Protein AF-A0A0F8Y4F6-F1 (afdb_monomer)

Mean predicted aligned error: 4.8 Å

Organism: NCBI:txid412755

Radius of gyration: 13.38 Å; Cα contacts (8 Å, |Δi|>4): 174; chains: 1; bounding box: 3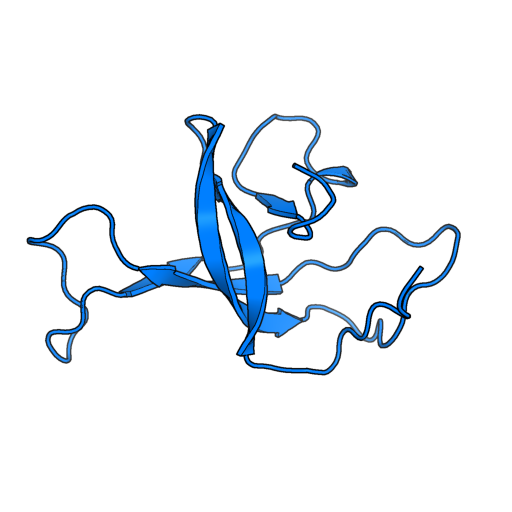6×26×34 Å

pLDDT: mean 88.99, std 9.3, range [51.78, 97.56]

Nearest PDB structures (foldseek):
  5d80-assembly2_e  TM=4.365E-01  e=1.578E+00  Saccharomyces cerevisiae S288C
  7uwb-assembly1_F  TM=4.259E-01  e=1.759E+00  Citrus x limon
  1sgd-assembly1_E  TM=4.352E-01  e=3.024E+00  Streptomyces griseus
  7uwa-assembly1_B  TM=4.928E-01  e=6.819E+00  Citrus x limon

Foldseek 3Di:
DPKDFQADWQDWWWKQALVRDIFIKTFHHWDDPDGIDDVPDADTFTKIKTFAPDPVDADPVRGRIDIDGRAGAPVPCPPSHIHIGHPVVD

Sequence (90 aa):
MEERDYKTLGQHVKYVNQFRKTQDALVQCWHGEITHYQPNTSEPGCNIIIISLDIMKEDSYGRQIEHETSVVHKSNQPADGNCWCWPDEL

Secondary structure (DSSP, 8-state):
----BSS-TT-EEEEE-TT--EEEEEEEEE-SS--B--TTSPPPPEEEEEE-S-TT---TTS--EEEEEEEEEGGG-TT--SEEE-GGG-

Solvent-accessible surface area (backbone atoms only — not comparable to full-atom values): 5376 Å² total; per-residue (Å²): 130,82,82,54,66,47,75,63,64,65,40,77,33,29,36,31,40,72,84,71,51,76,42,69,26,29,31,69,40,65,44,77,89,61,51,55,78,50,94,92,57,80,72,57,33,27,25,34,39,33,68,46,89,49,88,88,47,56,42,103,83,73,41,49,54,43,80,49,71,76,31,34,25,53,94,77,41,90,80,61,50,58,20,32,43,55,74,87,77,111

Structure (mmCIF, N/CA/C/O backbone):
data_AF-A0A0F8Y4F6-F1
#
_entry.id   AF-A0A0F8Y4F6-F1
#
loop_
_atom_site.group_PDB
_atom_site.id
_atom_site.type_symbol
_atom_site.label_atom_id
_atom_site.label_alt_id
_atom_site.label_comp_id
_atom_site.label_asym_id
_atom_site.label_entity_id
_atom_site.label_seq_id
_atom_site.pdbx_PDB_ins_code
_atom_site.Cartn_x
_atom_site.Cartn_y
_atom_site.Cartn_z
_atom_site.occupancy
_atom_site.B_iso_or_equiv
_atom_site.auth_seq_id
_atom_site.auth_comp_id
_atom_site.auth_asym_id
_atom_site.auth_atom_id
_atom_site.pdbx_PDB_model_num
ATOM 1 N N . MET A 1 1 ? 16.509 -11.854 -7.513 1.00 51.78 1 MET A N 1
ATOM 2 C CA . MET A 1 1 ? 15.582 -10.721 -7.367 1.00 51.78 1 MET A CA 1
ATOM 3 C C . MET A 1 1 ? 14.346 -11.142 -8.129 1.00 51.78 1 MET A C 1
ATOM 5 O O . MET A 1 1 ? 14.472 -11.386 -9.324 1.00 51.78 1 MET A O 1
ATOM 9 N N . GLU A 1 2 ? 13.248 -11.434 -7.431 1.00 57.78 2 GLU A N 1
ATOM 10 C CA . GLU A 1 2 ? 11.983 -11.734 -8.110 1.00 57.78 2 GLU A CA 1
ATOM 11 C C . GLU A 1 2 ? 11.567 -10.507 -8.922 1.00 57.78 2 GLU A C 1
ATOM 13 O O . GLU A 1 2 ? 11.813 -9.367 -8.519 1.00 57.78 2 GLU A O 1
ATOM 18 N N . GLU A 1 3 ? 11.018 -10.743 -10.106 1.00 69.75 3 GLU A N 1
ATOM 19 C CA . GLU A 1 3 ? 10.540 -9.676 -10.973 1.00 69.75 3 GLU A CA 1
ATOM 20 C C . GLU A 1 3 ? 9.325 -9.021 -10.303 1.00 69.75 3 GLU A C 1
ATOM 22 O O . GLU A 1 3 ? 8.297 -9.666 -10.100 1.00 69.75 3 GLU A O 1
ATOM 27 N N . ARG A 1 4 ? 9.462 -7.752 -9.893 1.00 82.50 4 ARG A N 1
ATOM 28 C CA . ARG A 1 4 ? 8.359 -6.985 -9.300 1.00 82.50 4 ARG A CA 1
ATOM 29 C C . ARG A 1 4 ? 7.322 -6.718 -10.393 1.00 82.50 4 ARG A C 1
ATOM 31 O O . ARG A 1 4 ? 7.597 -5.993 -11.352 1.00 82.50 4 ARG A O 1
ATOM 38 N N . ASP A 1 5 ? 6.157 -7.338 -10.249 1.00 80.56 5 ASP A N 1
ATOM 39 C CA . ASP A 1 5 ? 4.984 -7.137 -11.101 1.00 80.56 5 ASP A CA 1
ATOM 40 C C . ASP A 1 5 ? 4.075 -6.066 -10.489 1.00 80.56 5 ASP A C 1
ATOM 42 O O . ASP A 1 5 ? 3.702 -6.180 -9.324 1.00 80.56 5 ASP A O 1
ATOM 46 N N . TYR A 1 6 ? 3.698 -5.059 -11.282 1.00 84.38 6 TYR A N 1
ATOM 47 C CA . TYR A 1 6 ? 2.824 -3.950 -10.873 1.00 84.38 6 TYR A CA 1
ATOM 48 C C . TYR A 1 6 ? 1.450 -4.012 -11.552 1.00 84.38 6 TYR A C 1
ATOM 50 O O . TYR A 1 6 ? 0.814 -2.992 -11.820 1.00 84.38 6 TYR A O 1
ATOM 58 N N . LYS A 1 7 ? 0.970 -5.215 -11.874 1.00 81.94 7 LYS A N 1
ATOM 59 C CA . LYS A 1 7 ? -0.400 -5.442 -12.373 1.00 81.94 7 LYS A CA 1
ATOM 60 C C . LYS A 1 7 ? -1.283 -6.162 -11.371 1.00 81.94 7 LYS A C 1
ATOM 62 O O . LYS A 1 7 ? -2.509 -6.103 -11.474 1.00 81.94 7 LYS A O 1
ATOM 67 N N . THR A 1 8 ? -0.667 -6.866 -10.431 1.00 85.75 8 THR A N 1
ATOM 68 C CA . THR A 1 8 ? -1.380 -7.768 -9.539 1.00 85.75 8 THR A CA 1
ATOM 69 C C . THR A 1 8 ? -2.048 -6.990 -8.407 1.00 85.75 8 THR A C 1
ATOM 71 O O . THR A 1 8 ? -1.396 -6.360 -7.576 1.00 85.75 8 THR A O 1
ATOM 74 N N . LEU A 1 9 ? -3.382 -7.036 -8.377 1.00 91.50 9 LEU A N 1
ATOM 75 C CA . LEU A 1 9 ? -4.170 -6.564 -7.240 1.00 91.50 9 LEU A CA 1
ATOM 76 C C . LEU A 1 9 ? -4.104 -7.578 -6.096 1.00 91.50 9 LEU A C 1
ATOM 78 O O . LEU A 1 9 ? -3.939 -8.775 -6.318 1.00 91.50 9 LEU A O 1
ATOM 82 N N . GLY A 1 10 ? -4.258 -7.100 -4.864 1.00 93.75 10 GLY A N 1
ATOM 83 C CA . GLY A 1 10 ? -4.101 -7.918 -3.664 1.00 93.75 10 GLY A CA 1
ATOM 84 C C . GLY A 1 10 ? -2.647 -8.284 -3.365 1.00 93.75 10 GLY A C 1
ATOM 85 O O . GLY A 1 10 ? -2.400 -9.114 -2.497 1.00 93.75 10 GLY A O 1
ATOM 86 N N . GLN A 1 11 ? -1.685 -7.683 -4.067 1.00 94.19 11 GLN A N 1
ATOM 87 C CA . GLN A 1 11 ? -0.271 -7.899 -3.801 1.00 94.19 11 GLN A CA 1
ATOM 88 C C . GLN A 1 11 ? 0.101 -7.361 -2.422 1.00 94.19 11 GLN A C 1
ATOM 90 O O . GLN A 1 11 ? -0.356 -6.293 -2.007 1.00 94.19 11 GLN A O 1
ATOM 95 N N . HIS A 1 12 ? 0.921 -8.130 -1.713 1.00 95.25 12 HIS A N 1
ATOM 96 C CA . HIS A 1 12 ? 1.354 -7.799 -0.367 1.00 95.25 12 HIS A CA 1
ATOM 97 C C . HIS A 1 12 ? 2.490 -6.779 -0.398 1.00 95.25 12 HIS A C 1
ATOM 99 O O . HIS A 1 12 ? 3.529 -7.007 -1.015 1.00 95.25 12 HIS A O 1
ATOM 105 N N . VAL A 1 13 ? 2.286 -5.667 0.303 1.00 95.94 13 VAL A N 1
ATOM 106 C CA . VAL A 1 13 ? 3.292 -4.629 0.540 1.00 95.94 13 VAL A CA 1
ATOM 107 C C . VAL A 1 13 ? 3.268 -4.213 2.010 1.00 95.94 13 VAL A C 1
ATOM 109 O O . VAL A 1 13 ? 2.378 -4.594 2.779 1.00 95.94 13 VAL A O 1
ATOM 112 N N . LYS A 1 14 ? 4.250 -3.415 2.419 1.00 97.12 14 LYS A N 1
ATOM 113 C CA . LYS A 1 14 ? 4.307 -2.807 3.747 1.00 97.12 14 LYS A CA 1
ATOM 114 C C . LYS A 1 14 ? 3.948 -1.333 3.655 1.00 97.12 14 LYS A C 1
ATOM 116 O O . LYS A 1 14 ? 4.585 -0.587 2.917 1.00 97.12 14 LYS A O 1
ATOM 121 N N . TYR A 1 15 ? 2.962 -0.911 4.437 1.00 97.19 15 TYR A N 1
ATOM 122 C CA . TYR A 1 15 ? 2.639 0.495 4.644 1.00 97.19 15 TYR A CA 1
ATOM 123 C C . TYR A 1 15 ? 3.454 1.056 5.804 1.00 97.19 15 TYR A C 1
ATOM 125 O O . TYR A 1 15 ? 3.489 0.454 6.875 1.00 97.19 15 TYR A O 1
ATOM 133 N N . VAL A 1 16 ? 4.084 2.209 5.609 1.00 95.50 16 VAL A N 1
ATOM 134 C CA . VAL A 1 16 ? 4.781 2.971 6.645 1.00 95.50 16 VAL A CA 1
ATOM 135 C C . VAL A 1 16 ? 4.003 4.256 6.874 1.00 95.50 16 VAL A C 1
ATOM 137 O O . VAL A 1 16 ? 3.928 5.102 5.984 1.00 95.50 16 VAL A O 1
ATOM 140 N N . ASN A 1 17 ? 3.424 4.413 8.062 1.00 92.56 17 ASN A N 1
ATOM 141 C CA . ASN A 1 17 ? 2.661 5.614 8.3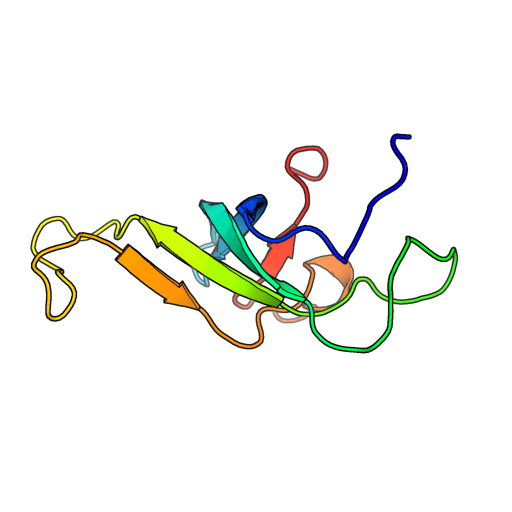92 1.00 92.56 17 ASN A CA 1
ATOM 142 C C . ASN A 1 17 ? 3.564 6.777 8.849 1.00 92.56 17 ASN A C 1
ATOM 144 O O . ASN A 1 17 ? 4.767 6.618 9.062 1.00 92.56 17 ASN A O 1
ATOM 148 N N . GLN A 1 18 ? 2.957 7.941 9.082 1.00 89.38 18 GLN A N 1
ATOM 149 C CA . GLN A 1 18 ? 3.619 9.162 9.565 1.00 89.38 18 GLN A CA 1
ATOM 150 C C . GLN A 1 18 ? 4.400 9.002 10.883 1.00 89.38 18 GLN A C 1
ATOM 152 O O . GLN A 1 18 ? 5.281 9.800 11.183 1.00 89.38 18 GLN A O 1
ATOM 157 N N . PHE A 1 19 ? 4.098 7.972 11.679 1.00 90.50 19 PHE A N 1
ATOM 158 C CA . PHE A 1 19 ? 4.810 7.650 12.920 1.00 90.50 19 PHE A CA 1
ATOM 159 C C . PHE A 1 19 ? 5.880 6.571 12.726 1.00 90.50 19 PHE A C 1
ATOM 161 O O . PHE A 1 19 ? 6.394 6.033 13.706 1.00 90.50 19 PHE A O 1
ATOM 168 N N . ARG A 1 20 ? 6.191 6.221 11.472 1.00 90.75 20 ARG A N 1
ATOM 169 C CA . ARG A 1 20 ? 7.148 5.177 11.082 1.00 90.75 20 ARG A CA 1
ATOM 170 C C . ARG A 1 20 ? 6.785 3.781 11.582 1.00 90.75 20 ARG A C 1
ATOM 172 O O . ARG A 1 20 ? 7.646 2.906 11.640 1.00 90.75 20 ARG A O 1
ATOM 179 N N . LYS A 1 21 ? 5.512 3.551 11.912 1.00 91.62 21 LYS A N 1
ATOM 180 C CA . LYS A 1 21 ? 5.005 2.204 12.180 1.00 91.62 21 LYS A CA 1
ATOM 181 C C . LYS A 1 21 ? 4.691 1.519 10.861 1.00 91.62 21 LYS A C 1
ATOM 183 O O . LYS A 1 21 ? 4.131 2.137 9.956 1.00 91.62 21 LYS A O 1
ATOM 188 N N . THR A 1 22 ? 5.054 0.248 10.788 1.00 94.81 22 THR A N 1
ATOM 189 C CA . THR A 1 22 ? 4.836 -0.597 9.622 1.00 94.81 22 THR A CA 1
ATOM 190 C C . THR A 1 22 ? 3.574 -1.434 9.803 1.00 94.81 22 THR A C 1
ATOM 192 O O . THR A 1 22 ? 3.295 -1.929 10.896 1.00 94.81 22 THR A O 1
ATOM 195 N N . GLN A 1 23 ? 2.804 -1.592 8.733 1.00 96.06 23 GLN A N 1
ATOM 196 C CA . GLN A 1 23 ? 1.618 -2.443 8.683 1.00 96.06 23 GLN A CA 1
ATOM 197 C C . GLN A 1 23 ? 1.628 -3.271 7.404 1.00 96.06 23 GLN A C 1
ATOM 199 O O . GLN A 1 23 ? 2.142 -2.837 6.372 1.00 96.06 23 GLN A O 1
ATOM 204 N N . ASP A 1 24 ? 1.056 -4.468 7.477 1.00 97.25 24 ASP A N 1
ATOM 205 C CA . ASP A 1 24 ? 0.741 -5.240 6.283 1.00 97.25 24 ASP A CA 1
ATOM 206 C C . ASP A 1 24 ? -0.385 -4.562 5.510 1.00 97.25 24 ASP A C 1
ATOM 208 O O . ASP A 1 24 ? -1.372 -4.104 6.092 1.00 97.25 24 ASP A O 1
ATOM 212 N N . ALA A 1 25 ? -0.212 -4.491 4.195 1.00 97.56 25 ALA A N 1
ATOM 213 C CA . ALA A 1 25 ? -1.152 -3.852 3.301 1.00 97.56 25 ALA A CA 1
ATOM 214 C C . ALA A 1 25 ? -1.330 -4.672 2.024 1.00 97.56 25 ALA A C 1
ATOM 216 O O . ALA A 1 25 ? -0.418 -5.376 1.580 1.00 97.56 25 ALA A O 1
ATOM 217 N N . LEU A 1 26 ? -2.508 -4.548 1.422 1.00 97.31 26 LEU A N 1
ATOM 218 C CA . LEU A 1 26 ? -2.819 -5.142 0.128 1.00 97.31 26 LEU A CA 1
ATOM 219 C C . LEU A 1 26 ? -3.023 -4.044 -0.906 1.00 97.31 26 LEU A C 1
ATOM 221 O O . LEU A 1 26 ? -3.775 -3.097 -0.670 1.00 97.31 26 LEU A O 1
ATOM 225 N N . VAL A 1 27 ? -2.386 -4.185 -2.064 1.00 96.56 27 VAL A N 1
ATOM 226 C CA . VAL A 1 27 ? -2.536 -3.229 -3.163 1.00 96.56 27 VAL A CA 1
ATOM 227 C C . VAL A 1 27 ? -3.928 -3.340 -3.771 1.00 96.56 27 VAL A C 1
ATOM 229 O O . VAL A 1 27 ? -4.328 -4.389 -4.273 1.00 96.56 27 VAL A O 1
ATOM 232 N N . GLN A 1 28 ? -4.666 -2.237 -3.761 1.00 96.19 28 GLN A N 1
ATOM 233 C CA . GLN A 1 28 ? -5.972 -2.128 -4.400 1.00 96.19 28 GLN A CA 1
ATOM 234 C C . GLN A 1 28 ? -5.860 -1.628 -5.843 1.00 96.19 28 GLN A C 1
ATOM 236 O O . GLN A 1 28 ? -6.664 -2.024 -6.685 1.00 96.19 28 GLN A O 1
ATOM 241 N N . CYS A 1 29 ? -4.881 -0.768 -6.135 1.00 93.94 29 CYS A N 1
ATOM 242 C CA . CYS A 1 29 ? -4.521 -0.397 -7.501 1.00 93.94 29 CYS A CA 1
ATOM 243 C C . CYS A 1 29 ? -3.105 0.182 -7.576 1.00 93.94 29 CYS A C 1
ATOM 245 O O . CYS A 1 29 ? -2.691 0.930 -6.691 1.00 93.94 29 CYS A O 1
ATOM 247 N N . TRP A 1 30 ? -2.403 -0.101 -8.669 1.00 93.81 30 TRP A N 1
ATOM 248 C CA . TRP A 1 30 ? -1.149 0.558 -9.031 1.00 93.81 30 TRP A CA 1
ATOM 249 C C . TRP A 1 30 ? -1.422 1.823 -9.849 1.00 93.81 30 TRP A C 1
ATOM 251 O O . TRP A 1 30 ? -2.410 1.899 -10.582 1.00 93.81 30 TRP A O 1
ATOM 261 N N . HIS A 1 31 ? -0.581 2.843 -9.693 1.00 90.12 31 HIS A N 1
ATOM 262 C CA . HIS A 1 31 ? -0.676 4.091 -10.448 1.00 90.12 31 HIS A CA 1
ATOM 263 C C . HIS A 1 31 ? 0.252 4.060 -11.663 1.00 90.12 31 HIS A C 1
ATOM 265 O O . HIS A 1 31 ? 1.419 3.692 -11.555 1.00 90.12 31 HIS A O 1
ATOM 271 N N . GLY A 1 32 ? -0.250 4.543 -12.801 1.00 82.25 32 GLY A N 1
ATOM 272 C CA . GLY A 1 32 ? 0.504 4.635 -14.052 1.00 82.25 32 GLY A CA 1
ATOM 273 C C . GLY A 1 32 ? 0.473 3.357 -14.895 1.00 82.25 32 GLY A C 1
ATOM 274 O O . GLY A 1 32 ? -0.183 2.377 -14.559 1.00 82.25 32 GLY A O 1
ATOM 275 N N . GLU A 1 33 ? 1.180 3.393 -16.026 1.00 72.94 33 GLU A N 1
ATOM 276 C CA . GLU A 1 33 ? 1.295 2.270 -16.974 1.00 72.94 33 GLU A CA 1
ATOM 277 C C . GLU A 1 33 ? 2.530 1.390 -16.705 1.00 72.94 33 GLU A C 1
ATOM 279 O O . GLU A 1 33 ? 2.873 0.518 -17.507 1.00 72.94 33 GLU A O 1
ATOM 284 N N . ILE A 1 34 ? 3.233 1.620 -15.590 1.00 72.75 34 ILE A N 1
ATOM 285 C CA . ILE A 1 34 ? 4.388 0.806 -15.211 1.00 72.75 34 ILE A CA 1
ATOM 286 C C . ILE A 1 34 ? 3.867 -0.572 -14.832 1.00 72.75 34 ILE A C 1
ATOM 288 O O . ILE A 1 34 ? 3.062 -0.725 -13.923 1.00 72.75 34 ILE A O 1
ATOM 292 N N . THR A 1 35 ? 4.320 -1.572 -15.575 1.00 75.31 35 THR A N 1
ATOM 293 C CA . THR A 1 35 ? 3.816 -2.940 -15.472 1.00 75.31 35 THR A CA 1
ATOM 294 C C . THR A 1 35 ? 4.818 -3.899 -14.848 1.00 75.31 35 THR A C 1
ATOM 296 O O . THR A 1 35 ? 4.413 -4.902 -14.276 1.00 75.31 35 THR A O 1
ATOM 299 N N . HIS A 1 36 ? 6.109 -3.585 -14.949 1.00 77.12 36 HIS A N 1
ATOM 300 C CA . HIS A 1 36 ? 7.219 -4.373 -14.417 1.00 77.12 36 HIS A CA 1
ATOM 301 C C . HIS A 1 36 ? 8.335 -3.419 -13.996 1.00 77.12 36 HIS A C 1
ATOM 303 O O . HIS A 1 36 ? 8.377 -2.272 -14.459 1.00 77.12 36 HIS A O 1
ATOM 309 N N . TYR A 1 37 ? 9.246 -3.891 -13.147 1.00 76.19 37 TYR A N 1
ATOM 310 C CA . TYR A 1 37 ? 10.370 -3.077 -12.686 1.00 76.19 37 TYR A CA 1
ATOM 311 C C . TYR A 1 37 ? 11.280 -2.697 -13.849 1.00 76.19 37 TYR A C 1
ATOM 313 O O . TYR A 1 37 ? 11.773 -3.562 -14.574 1.00 76.19 37 TYR A O 1
ATOM 321 N N . GLN A 1 38 ? 11.537 -1.398 -14.008 1.00 74.25 38 GLN A N 1
ATOM 322 C CA . GLN A 1 38 ? 12.550 -0.906 -14.931 1.00 74.25 38 GLN A CA 1
ATOM 323 C C . GLN A 1 38 ? 13.689 -0.267 -14.128 1.00 74.25 38 GLN A C 1
ATOM 325 O O . GLN A 1 38 ? 13.456 0.645 -13.327 1.00 74.25 38 GLN A O 1
ATOM 330 N N . PRO A 1 39 ? 14.944 -0.701 -14.342 1.00 65.50 39 PRO A N 1
ATOM 331 C CA . PRO A 1 39 ? 16.090 -0.001 -13.788 1.00 65.50 39 PRO A CA 1
ATOM 332 C C . PRO A 1 39 ? 16.053 1.458 -14.262 1.00 65.50 39 PRO A C 1
ATOM 334 O O . PRO A 1 39 ? 15.978 1.708 -15.465 1.00 65.50 39 PRO A O 1
ATOM 337 N N . ASN A 1 40 ? 16.129 2.408 -13.326 1.00 71.56 40 ASN A N 1
ATOM 338 C CA . ASN A 1 40 ? 16.047 3.868 -13.525 1.00 71.56 40 ASN A CA 1
ATOM 339 C C . ASN A 1 40 ? 14.641 4.489 -13.591 1.00 71.56 40 ASN A C 1
ATOM 341 O O . ASN A 1 40 ? 14.549 5.710 -13.720 1.00 71.56 40 ASN A O 1
ATOM 345 N N . THR A 1 41 ? 13.559 3.720 -13.458 1.00 73.31 41 THR A N 1
ATOM 346 C CA . THR A 1 41 ? 12.241 4.308 -13.170 1.00 73.31 41 THR A CA 1
ATOM 347 C C . THR A 1 41 ? 11.964 4.265 -11.679 1.00 73.31 41 THR A C 1
ATOM 349 O O . THR A 1 41 ? 12.213 3.253 -11.025 1.00 73.31 41 THR A O 1
ATOM 352 N N . SER A 1 42 ? 11.417 5.354 -11.146 1.00 81.75 42 SER A N 1
ATOM 353 C CA . SER A 1 42 ? 10.840 5.358 -9.807 1.00 81.75 42 SER A CA 1
ATOM 354 C C . SER A 1 42 ? 9.753 4.289 -9.684 1.00 81.75 42 SER A C 1
ATOM 356 O O . SER A 1 42 ? 8.942 4.108 -10.590 1.00 81.75 42 SER A O 1
ATOM 358 N N . GLU A 1 43 ? 9.724 3.620 -8.535 1.00 89.50 43 GLU A N 1
ATOM 359 C CA . GLU A 1 43 ? 8.647 2.706 -8.150 1.00 89.50 43 GLU A CA 1
ATOM 360 C C . GLU A 1 43 ? 7.289 3.441 -8.186 1.00 89.50 43 GLU A C 1
ATOM 362 O O . GLU A 1 43 ? 7.221 4.608 -7.772 1.00 89.50 43 GLU A O 1
ATOM 367 N N . PRO A 1 44 ? 6.214 2.807 -8.687 1.00 91.62 44 PRO A N 1
ATOM 368 C CA . PRO A 1 44 ? 4.927 3.469 -8.864 1.00 91.62 44 PRO A CA 1
ATOM 369 C C . PRO A 1 44 ? 4.258 3.827 -7.529 1.00 91.62 44 PRO A C 1
ATOM 371 O O . PRO A 1 44 ? 4.541 3.267 -6.471 1.00 91.62 44 PRO A O 1
ATOM 374 N N . GLY A 1 45 ? 3.327 4.778 -7.573 1.00 93.25 45 GLY A N 1
ATOM 375 C CA . GLY A 1 45 ? 2.372 4.966 -6.480 1.00 93.25 45 GLY A CA 1
ATOM 376 C C . GLY A 1 45 ? 1.311 3.863 -6.476 1.00 93.25 45 GLY A C 1
ATOM 377 O O . GLY A 1 45 ? 1.123 3.163 -7.474 1.00 93.25 45 GLY A O 1
ATOM 378 N N . CYS A 1 46 ? 0.588 3.714 -5.372 1.00 95.62 46 CYS A N 1
ATOM 379 C CA . CYS A 1 46 ? -0.549 2.808 -5.295 1.00 95.62 46 CYS A CA 1
ATOM 380 C C . CYS A 1 46 ? -1.614 3.283 -4.305 1.00 95.62 46 CYS A C 1
ATOM 382 O O . CYS A 1 46 ? -1.385 4.151 -3.459 1.00 95.62 46 CYS A O 1
ATOM 384 N N . ASN A 1 47 ? -2.801 2.692 -4.420 1.00 97.00 47 ASN A N 1
ATOM 385 C CA . ASN A 1 47 ? -3.776 2.682 -3.338 1.00 97.00 47 ASN A CA 1
ATOM 386 C C . ASN A 1 47 ? -3.680 1.338 -2.632 1.00 97.00 47 ASN A C 1
ATOM 388 O O . ASN A 1 47 ? -3.561 0.296 -3.285 1.00 97.00 47 ASN A O 1
ATOM 392 N N . ILE A 1 48 ? -3.786 1.359 -1.313 1.00 97.25 48 ILE A N 1
ATOM 393 C CA . ILE A 1 48 ? -3.661 0.171 -0.481 1.00 97.25 48 ILE A CA 1
ATOM 394 C C . ILE A 1 48 ? -4.801 0.091 0.525 1.00 97.25 48 ILE A C 1
ATOM 396 O O . ILE A 1 48 ? -5.408 1.095 0.900 1.00 97.25 48 ILE A O 1
ATOM 400 N N . ILE A 1 49 ? -5.055 -1.132 0.970 1.00 97.19 49 ILE A N 1
ATOM 401 C CA . ILE A 1 49 ? -5.953 -1.439 2.074 1.00 97.19 49 ILE A CA 1
ATOM 402 C C . ILE A 1 49 ? -5.108 -1.957 3.228 1.00 97.19 49 ILE A C 1
ATOM 404 O O . ILE A 1 49 ? -4.278 -2.850 3.041 1.00 97.19 49 ILE A O 1
ATOM 408 N N . ILE A 1 50 ? -5.348 -1.414 4.416 1.00 97.06 50 ILE A N 1
ATOM 409 C CA . ILE A 1 50 ? -4.745 -1.856 5.674 1.00 97.06 50 ILE A CA 1
ATOM 410 C C . ILE A 1 50 ? -5.836 -2.252 6.662 1.00 97.06 50 ILE A C 1
ATOM 412 O O . ILE A 1 50 ? -6.985 -1.825 6.546 1.00 97.06 50 ILE A O 1
ATOM 416 N N . ILE A 1 51 ? -5.466 -3.052 7.658 1.00 95.31 51 ILE A N 1
ATOM 417 C CA . ILE A 1 51 ? -6.316 -3.286 8.827 1.00 95.31 51 ILE A CA 1
ATOM 4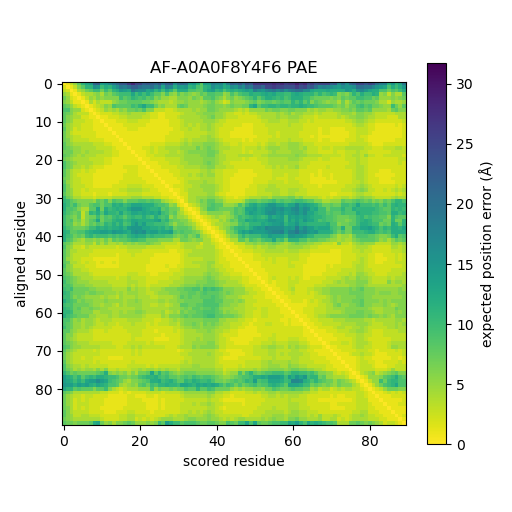18 C C . ILE A 1 51 ? -6.160 -2.093 9.775 1.00 95.31 51 ILE A C 1
ATOM 420 O O . ILE A 1 51 ? -5.031 -1.685 10.068 1.00 95.31 51 ILE A O 1
ATOM 424 N N . SER A 1 52 ? -7.280 -1.547 10.249 1.00 93.06 52 SER A N 1
ATOM 425 C CA . SER A 1 52 ? -7.288 -0.457 11.228 1.00 93.06 52 SER A CA 1
ATOM 426 C C . SER A 1 52 ? -6.572 -0.877 12.511 1.00 93.06 52 SER A C 1
ATOM 428 O O . SER A 1 52 ? -6.798 -1.967 13.035 1.00 93.06 52 SER A O 1
ATOM 430 N N . LEU A 1 53 ? -5.724 0.003 13.049 1.00 90.88 53 LEU A N 1
ATOM 431 C CA . LEU A 1 53 ? -5.143 -0.194 14.385 1.00 90.88 53 LEU A CA 1
ATOM 432 C C . LEU A 1 53 ? -6.104 0.224 15.504 1.00 90.88 53 LEU A C 1
ATOM 434 O O . LEU A 1 53 ? -5.894 -0.137 16.662 1.00 90.88 53 LEU A O 1
ATOM 438 N N . ASP A 1 54 ? -7.138 0.994 15.170 1.00 90.75 54 ASP A N 1
ATOM 439 C CA . ASP A 1 54 ? -8.223 1.333 16.077 1.00 90.75 54 ASP A CA 1
ATOM 440 C C . ASP A 1 54 ? -9.338 0.291 15.940 1.00 90.75 54 ASP A C 1
ATOM 442 O O . ASP A 1 54 ? -10.037 0.239 14.927 1.00 90.75 54 ASP A O 1
ATOM 446 N N . ILE A 1 55 ? -9.500 -0.536 16.974 1.00 90.56 55 ILE A N 1
ATOM 447 C CA . ILE A 1 55 ? -10.502 -1.610 17.020 1.00 90.56 55 ILE A CA 1
ATOM 448 C C . ILE A 1 55 ? -11.946 -1.093 17.028 1.00 90.56 55 ILE A C 1
ATOM 450 O O . ILE A 1 55 ? -12.865 -1.863 16.769 1.00 90.56 55 ILE A O 1
ATOM 454 N N . MET A 1 56 ? -12.155 0.186 17.345 1.00 94.88 56 MET A N 1
ATOM 455 C CA . MET A 1 56 ? -13.477 0.813 17.334 1.00 94.88 56 MET A CA 1
ATOM 456 C C . MET A 1 56 ? -13.802 1.439 15.976 1.00 94.88 5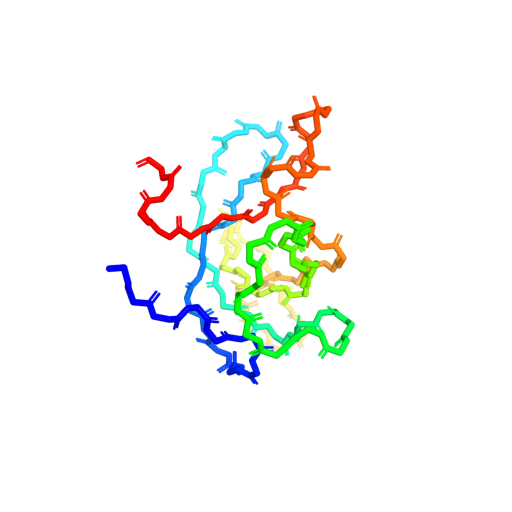6 MET A C 1
ATOM 458 O O . MET A 1 56 ? -14.932 1.876 15.758 1.00 94.88 56 MET A O 1
ATOM 462 N N . LYS A 1 57 ? -12.818 1.521 15.073 1.00 92.50 57 LYS A N 1
ATOM 463 C CA . LYS A 1 57 ? -12.981 2.101 13.745 1.00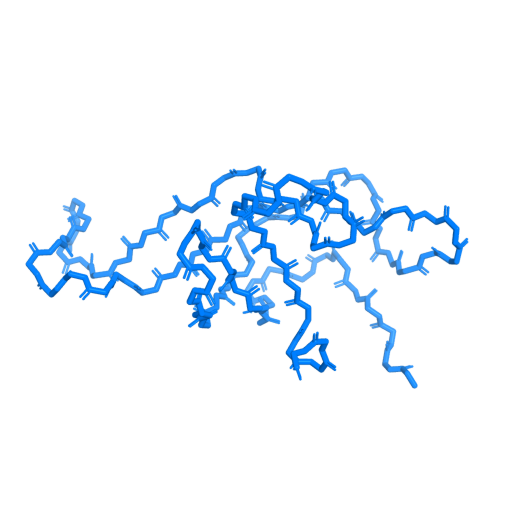 92.50 57 LYS A CA 1
ATOM 464 C C . LYS A 1 57 ? -13.420 1.027 12.758 1.00 92.50 57 LYS A C 1
ATOM 466 O O . LYS A 1 57 ? -12.718 0.044 12.526 1.00 92.50 57 LYS A O 1
ATOM 471 N N . GLU A 1 58 ? -14.567 1.270 12.142 1.00 94.50 58 GLU A N 1
ATOM 472 C CA . GLU A 1 58 ? -15.182 0.385 11.159 1.00 94.50 58 GLU A CA 1
ATOM 473 C C . GLU A 1 58 ? -15.552 1.165 9.891 1.00 94.50 58 GLU A C 1
ATOM 475 O O . GLU A 1 58 ? -15.829 2.369 9.934 1.00 94.50 58 GLU A O 1
ATOM 480 N N . ASP A 1 59 ? -15.557 0.478 8.751 1.00 93.50 59 ASP A N 1
ATOM 481 C CA . ASP A 1 59 ? -16.160 0.975 7.519 1.00 93.50 59 ASP A CA 1
ATOM 482 C C . ASP A 1 59 ? -17.702 0.931 7.593 1.00 93.50 59 ASP A C 1
ATOM 484 O O . ASP A 1 59 ? -18.304 0.457 8.558 1.00 93.50 59 ASP A O 1
ATOM 488 N N . SER A 1 60 ? -18.378 1.393 6.537 1.00 93.50 60 SER A N 1
ATOM 489 C CA . SER A 1 60 ? -19.848 1.370 6.451 1.00 93.50 60 SER A CA 1
ATOM 490 C C . SER A 1 60 ? -20.476 -0.031 6.513 1.00 93.50 60 SER A C 1
ATOM 492 O O . SER A 1 60 ? -21.697 -0.148 6.601 1.00 93.50 60 SER A O 1
ATOM 494 N N . TYR A 1 61 ? -19.666 -1.085 6.416 1.00 93.81 61 TYR A N 1
ATOM 495 C CA . TYR A 1 61 ? -20.072 -2.486 6.434 1.00 93.81 61 TYR A CA 1
ATOM 496 C C . TYR A 1 61 ? -19.606 -3.221 7.703 1.00 93.81 61 TYR A C 1
ATOM 498 O O . TYR A 1 61 ? -19.730 -4.447 7.760 1.00 93.81 61 TYR A O 1
ATOM 506 N N . GLY A 1 62 ? -19.087 -2.508 8.710 1.00 93.50 62 GLY A N 1
ATOM 507 C CA . GLY A 1 62 ? -18.628 -3.087 9.977 1.00 93.50 62 GLY A CA 1
ATOM 508 C C . GLY A 1 62 ? -17.256 -3.768 9.904 1.00 93.50 62 GLY A C 1
ATOM 509 O O . GLY A 1 62 ? -16.949 -4.631 10.724 1.00 93.50 62 GLY A O 1
ATOM 510 N N . ARG A 1 63 ? -16.432 -3.464 8.893 1.00 95.19 63 ARG A N 1
ATOM 511 C CA . ARG A 1 63 ? -15.086 -4.040 8.728 1.00 95.19 63 ARG A CA 1
ATOM 512 C C . ARG A 1 63 ? -14.024 -3.093 9.264 1.00 95.19 63 ARG A C 1
ATOM 514 O O . ARG A 1 63 ? -14.070 -1.896 9.008 1.00 95.19 63 ARG A O 1
ATOM 521 N N . GLN A 1 64 ? -12.995 -3.639 9.901 1.00 95.88 64 GLN A N 1
ATOM 522 C CA . GLN A 1 64 ? -11.854 -2.872 10.415 1.00 95.88 64 GLN A CA 1
ATOM 523 C C . GLN A 1 64 ? -10.786 -2.638 9.338 1.00 95.88 64 GLN A C 1
ATOM 525 O O . GLN A 1 64 ? -9.640 -3.064 9.481 1.00 95.88 64 GLN A O 1
ATOM 530 N N . ILE A 1 65 ? -11.160 -2.000 8.231 1.00 95.19 65 ILE A N 1
ATOM 531 C CA . ILE A 1 65 ? -10.229 -1.675 7.145 1.00 95.19 65 ILE A CA 1
ATOM 532 C C . ILE A 1 65 ? -10.125 -0.170 6.933 1.00 95.19 65 ILE A C 1
ATOM 534 O O . ILE A 1 65 ? -11.081 0.574 7.143 1.00 95.19 65 ILE A O 1
ATOM 538 N N . GLU A 1 66 ? -8.960 0.270 6.477 1.00 95.56 66 GLU A N 1
ATOM 539 C CA . GLU A 1 66 ? -8.718 1.641 6.044 1.00 95.56 66 GLU A CA 1
ATOM 540 C C . GLU A 1 66 ? -8.150 1.643 4.628 1.00 95.56 66 GLU A C 1
ATOM 542 O O . GLU A 1 66 ? -7.407 0.739 4.237 1.00 95.56 66 GLU A O 1
ATOM 547 N N . HIS A 1 67 ? -8.507 2.673 3.865 1.00 95.56 67 HIS A N 1
ATOM 548 C CA . HIS A 1 67 ? -8.011 2.886 2.513 1.00 95.56 67 HIS A CA 1
ATOM 549 C C . HIS A 1 67 ? -7.042 4.059 2.519 1.00 95.56 67 HIS A C 1
ATOM 551 O O . HIS A 1 67 ? -7.420 5.176 2.873 1.00 95.56 67 HIS A O 1
ATOM 557 N N . GLU A 1 68 ? -5.821 3.810 2.068 1.00 95.94 68 GLU A N 1
ATOM 558 C CA . GLU A 1 68 ? -4.821 4.845 1.837 1.00 95.94 68 GLU A CA 1
ATOM 559 C C . GLU A 1 68 ? -4.651 5.007 0.329 1.00 95.94 68 GLU A C 1
ATOM 561 O O . GLU A 1 68 ? -4.484 4.032 -0.410 1.00 95.94 68 GLU A O 1
ATOM 566 N N . THR A 1 69 ? -4.747 6.246 -0.146 1.00 95.12 69 THR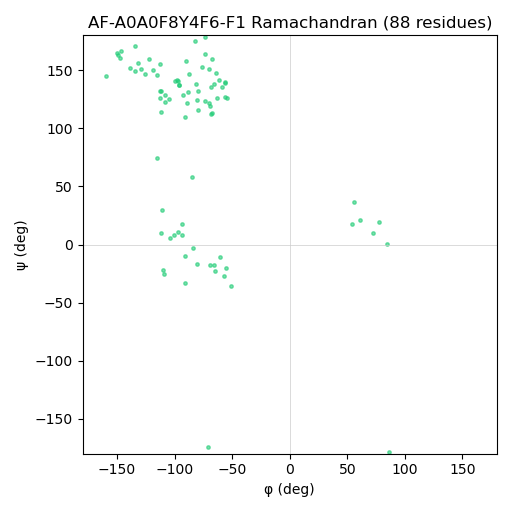 A N 1
ATOM 567 C CA . THR A 1 69 ? -4.749 6.557 -1.582 1.00 95.12 69 THR A CA 1
ATOM 568 C C . THR A 1 69 ? -3.525 7.367 -1.958 1.00 95.12 69 THR A C 1
ATOM 570 O O . THR A 1 69 ? -3.063 8.190 -1.170 1.00 95.12 69 THR A O 1
ATOM 573 N N . SER A 1 70 ? -3.011 7.152 -3.169 1.00 92.50 70 SER A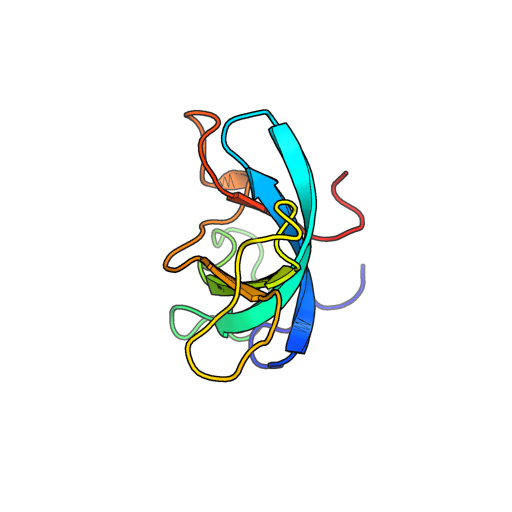 N 1
ATOM 574 C CA . SER A 1 70 ? -1.836 7.871 -3.679 1.00 92.50 70 SER A CA 1
ATOM 575 C C . SER A 1 70 ? -0.611 7.747 -2.780 1.00 92.50 70 SER A C 1
ATOM 577 O O . SER A 1 70 ? 0.175 8.684 -2.644 1.00 92.50 70 SER A O 1
ATOM 579 N N . VAL A 1 71 ? -0.437 6.566 -2.186 1.00 94.75 71 VAL A N 1
ATOM 580 C CA . VAL A 1 71 ? 0.739 6.243 -1.390 1.00 94.75 71 VAL A CA 1
ATOM 581 C C . VAL A 1 71 ? 1.901 6.036 -2.349 1.00 94.75 71 VAL A C 1
ATOM 583 O O . VAL A 1 71 ? 1.830 5.219 -3.267 1.00 94.75 71 VAL A O 1
ATOM 586 N N . VAL A 1 72 ? 2.980 6.785 -2.155 1.00 93.81 72 VAL A N 1
ATOM 587 C CA . VAL A 1 72 ? 4.188 6.651 -2.972 1.00 93.81 72 VAL A CA 1
ATOM 588 C C . VAL A 1 72 ? 5.144 5.635 -2.362 1.00 93.81 72 VAL A C 1
ATOM 590 O O . VAL A 1 72 ? 5.113 5.369 -1.158 1.00 93.81 72 VAL A O 1
ATOM 593 N N . HIS A 1 73 ? 6.025 5.082 -3.189 1.00 93.44 73 HIS A N 1
ATOM 594 C CA . HIS A 1 73 ? 7.084 4.216 -2.697 1.00 93.44 73 HIS A CA 1
ATOM 595 C C . HIS A 1 73 ? 8.052 4.977 -1.777 1.00 93.44 73 HIS A C 1
ATOM 597 O O . HIS A 1 73 ? 8.342 6.153 -2.011 1.00 93.44 73 HIS A O 1
ATOM 603 N N . LYS A 1 74 ? 8.619 4.296 -0.777 1.00 92.19 74 LYS A N 1
ATOM 604 C CA . LYS A 1 74 ? 9.593 4.830 0.194 1.00 92.19 74 LYS A CA 1
ATOM 605 C C . LYS A 1 74 ? 10.771 5.549 -0.469 1.00 92.19 74 LYS A C 1
ATOM 607 O O . LYS A 1 74 ? 11.219 6.573 0.038 1.00 92.19 74 LYS A O 1
ATOM 612 N N . SER A 1 75 ? 11.244 5.071 -1.624 1.00 89.38 75 SER A N 1
ATOM 613 C CA . SER A 1 75 ? 12.327 5.728 -2.381 1.00 89.38 75 SER A CA 1
ATOM 614 C C . SER A 1 75 ? 11.957 7.116 -2.915 1.00 89.38 75 SER A C 1
ATOM 616 O O . SER A 1 75 ? 12.846 7.913 -3.193 1.00 89.38 75 SER A O 1
ATOM 618 N N . ASN A 1 76 ? 10.663 7.399 -3.079 1.00 87.50 76 ASN A N 1
ATOM 619 C CA . ASN A 1 76 ? 10.140 8.650 -3.626 1.00 87.50 76 ASN A CA 1
ATOM 620 C C . ASN A 1 76 ? 9.561 9.571 -2.537 1.00 87.50 76 ASN A C 1
ATOM 622 O O . ASN A 1 76 ? 9.002 10.613 -2.874 1.00 87.50 76 ASN A O 1
ATOM 626 N N . GLN A 1 77 ? 9.689 9.213 -1.251 1.00 85.06 77 GLN A N 1
ATOM 627 C CA . GLN A 1 77 ? 9.132 9.969 -0.124 1.00 85.06 77 GLN A CA 1
ATOM 628 C C . GLN A 1 77 ? 10.236 10.538 0.785 1.00 85.06 77 GLN A C 1
ATOM 630 O O . GLN 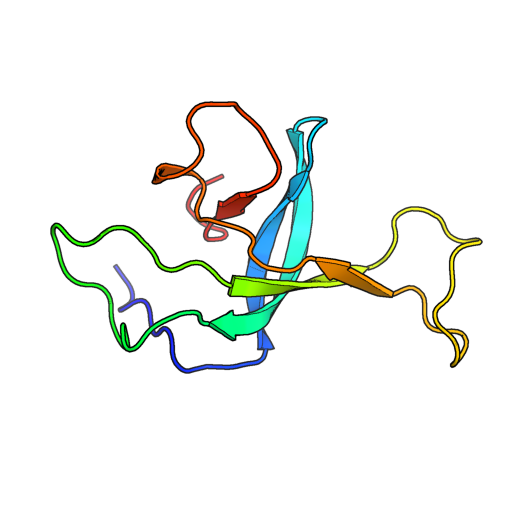A 1 77 ? 10.441 10.053 1.898 1.00 85.06 77 GLN A O 1
ATOM 635 N N . PRO A 1 78 ? 10.950 11.597 0.357 1.00 74.56 78 PRO A N 1
ATOM 636 C CA . PRO A 1 78 ? 12.071 12.162 1.116 1.00 74.56 78 PRO A CA 1
ATOM 637 C C . PRO A 1 78 ? 11.652 12.867 2.416 1.00 74.56 78 PRO A C 1
ATOM 639 O O . PRO A 1 78 ? 12.491 13.109 3.274 1.00 74.56 78 PRO A O 1
ATOM 642 N N . ALA A 1 79 ? 10.370 13.213 2.565 1.00 78.44 79 ALA A N 1
ATOM 643 C CA . ALA A 1 79 ? 9.842 13.958 3.710 1.00 78.44 79 ALA A CA 1
ATOM 644 C C . ALA A 1 79 ? 9.292 13.060 4.837 1.00 78.44 79 ALA A C 1
ATOM 646 O O . ALA A 1 79 ? 8.492 13.521 5.645 1.00 78.44 79 ALA A O 1
ATOM 647 N N . ASP A 1 80 ? 9.657 11.773 4.856 1.00 79.81 80 ASP A N 1
ATOM 648 C CA . ASP A 1 80 ? 9.243 10.784 5.866 1.00 79.81 80 ASP A CA 1
ATOM 649 C C . ASP A 1 80 ? 7.725 10.626 6.087 1.00 79.81 80 ASP A C 1
ATOM 651 O O . ASP A 1 80 ?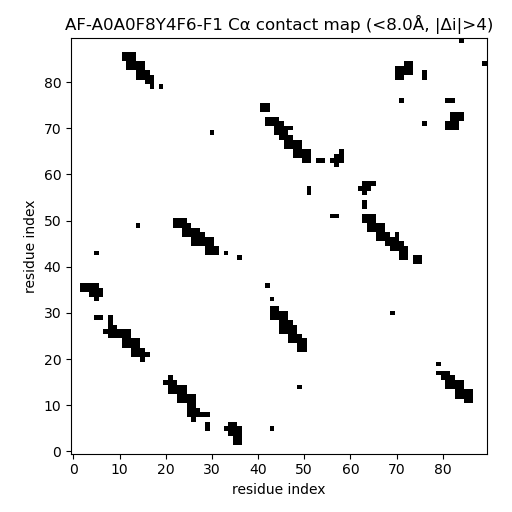 7.298 10.034 7.079 1.00 79.81 80 ASP A O 1
ATOM 655 N N . GLY A 1 81 ? 6.905 11.098 5.145 1.00 87.25 81 GLY A N 1
ATOM 656 C CA . GLY A 1 81 ? 5.460 10.892 5.174 1.00 87.25 81 GLY A CA 1
ATOM 657 C C . GLY A 1 81 ? 5.046 9.448 4.879 1.00 87.25 81 GLY A C 1
ATOM 658 O O . GLY A 1 81 ? 5.875 8.551 4.713 1.00 87.25 81 GLY A O 1
ATOM 659 N N . ASN A 1 82 ? 3.732 9.249 4.782 1.00 94.06 82 ASN A N 1
ATOM 660 C CA . ASN A 1 82 ? 3.130 7.959 4.467 1.00 94.06 82 ASN A CA 1
ATOM 661 C C . ASN A 1 82 ? 3.704 7.394 3.156 1.00 94.06 82 ASN A C 1
ATOM 663 O O . ASN A 1 82 ? 3.681 8.068 2.124 1.00 94.06 82 ASN A O 1
ATOM 667 N N . CYS A 1 83 ? 4.218 6.167 3.192 1.00 95.81 83 CYS A N 1
ATOM 668 C CA . CYS A 1 83 ? 4.781 5.502 2.019 1.00 95.81 83 CYS A CA 1
ATOM 669 C C . CYS A 1 83 ? 4.553 3.990 2.054 1.00 95.81 83 CYS A C 1
ATOM 671 O O . CYS A 1 83 ? 4.187 3.424 3.085 1.00 95.81 83 CYS A O 1
ATOM 673 N N . TRP A 1 84 ? 4.771 3.333 0.919 1.00 95.56 84 TRP A N 1
ATOM 674 C CA . TRP A 1 84 ? 4.790 1.878 0.817 1.00 95.56 84 TRP A CA 1
ATOM 675 C C . TRP A 1 84 ? 6.202 1.378 0.484 1.00 95.56 84 TRP A C 1
ATOM 677 O O . TRP A 1 84 ? 7.019 2.112 -0.074 1.00 95.56 84 TRP A O 1
ATOM 687 N N . CYS A 1 85 ? 6.505 0.136 0.841 1.00 94.38 85 CYS A N 1
ATOM 688 C CA . CYS A 1 85 ? 7.728 -0.563 0.442 1.00 94.38 85 CYS A CA 1
ATOM 689 C C . CYS A 1 85 ? 7.467 -2.064 0.325 1.00 94.38 85 CYS A C 1
ATOM 691 O O . CYS A 1 85 ? 6.462 -2.577 0.835 1.00 94.38 85 CYS A O 1
ATOM 693 N N . TRP A 1 86 ? 8.360 -2.770 -0.355 1.00 94.00 86 TRP A N 1
ATOM 694 C CA . TRP A 1 86 ? 8.310 -4.222 -0.419 1.00 94.00 86 TRP A CA 1
ATOM 695 C C . TRP A 1 86 ? 8.682 -4.843 0.936 1.00 94.00 86 TRP A C 1
ATOM 697 O O . TRP A 1 86 ? 9.444 -4.246 1.702 1.00 94.00 86 TRP A O 1
ATOM 707 N N . PRO A 1 87 ? 8.160 -6.038 1.275 1.00 94.31 87 PRO A N 1
ATOM 708 C CA . PRO A 1 87 ? 8.473 -6.685 2.549 1.00 94.31 87 PRO A CA 1
ATOM 709 C C . PRO A 1 87 ? 9.970 -6.920 2.806 1.00 94.31 87 PRO A C 1
ATOM 711 O O . PRO A 1 87 ? 10.373 -6.958 3.965 1.00 94.31 87 PRO A O 1
ATOM 714 N N . ASP A 1 88 ? 10.781 -7.064 1.756 1.00 92.62 88 ASP A N 1
ATOM 715 C CA . ASP A 1 88 ? 12.236 -7.255 1.802 1.00 92.62 88 ASP A CA 1
ATOM 716 C C . ASP A 1 88 ? 13.045 -5.946 1.922 1.00 92.62 88 ASP A C 1
ATOM 718 O O . ASP A 1 88 ? 14.268 -5.988 2.043 1.00 92.62 88 ASP A O 1
ATOM 722 N N . GLU A 1 89 ? 12.387 -4.783 1.917 1.00 88.19 89 GLU A N 1
ATOM 723 C CA . GLU A 1 89 ? 13.010 -3.451 2.033 1.00 88.19 89 GLU A CA 1
ATOM 724 C C . GLU A 1 89 ? 12.928 -2.843 3.449 1.00 88.19 89 GLU A C 1
ATOM 726 O O . GLU A 1 89 ? 13.237 -1.652 3.654 1.00 88.19 89 GLU A O 1
ATOM 731 N N . LEU A 1 90 ? 12.476 -3.646 4.416 1.00 82.00 90 LEU A N 1
ATOM 732 C CA . LEU A 1 90 ? 12.406 -3.312 5.838 1.00 82.00 90 LEU A CA 1
ATOM 733 C C . LEU A 1 90 ? 13.567 -3.905 6.635 1.00 82.00 90 LEU A C 1
ATOM 735 O O . LEU A 1 90 ? 13.878 -5.101 6.450 1.00 82.00 90 LEU A O 1
#